Protein AF-A0A938N517-F1 (afdb_monomer_lite)

Structure (mmCIF, N/CA/C/O backbone):
data_AF-A0A938N517-F1
#
_entry.id   AF-A0A938N517-F1
#
loop_
_atom_site.group_PDB
_atom_site.id
_atom_site.type_symbol
_atom_site.label_atom_id
_atom_site.label_alt_id
_atom_site.label_comp_id
_atom_site.label_asym_id
_atom_site.label_entity_id
_atom_site.label_seq_id
_atom_site.pdbx_PDB_ins_code
_atom_site.Cartn_x
_atom_site.Cartn_y
_atom_site.Cartn_z
_atom_site.occupancy
_atom_site.B_iso_or_equiv
_atom_site.auth_seq_id
_atom_site.auth_comp_id
_atom_site.auth_asym_id
_atom_site.auth_atom_id
_atom_site.pdbx_PDB_model_num
ATOM 1 N N . MET A 1 1 ? 12.046 10.378 -10.880 1.00 34.16 1 MET A N 1
ATOM 2 C CA . MET A 1 1 ? 12.134 9.619 -9.616 1.00 34.16 1 MET A CA 1
ATOM 3 C C . MET A 1 1 ? 11.257 10.309 -8.585 1.00 34.16 1 MET A C 1
ATOM 5 O O . MET A 1 1 ? 11.564 11.425 -8.196 1.00 34.16 1 MET A O 1
ATOM 9 N N . MET A 1 2 ? 10.112 9.726 -8.225 1.00 35.44 2 MET A N 1
ATOM 10 C CA . MET A 1 2 ? 9.272 10.244 -7.138 1.00 35.44 2 MET A CA 1
ATOM 11 C C . MET A 1 2 ? 9.243 9.190 -6.036 1.00 35.44 2 MET A C 1
ATOM 13 O O . MET A 1 2 ? 8.392 8.301 -6.049 1.00 35.44 2 MET A O 1
ATOM 17 N N . ASN A 1 3 ? 10.191 9.314 -5.109 1.00 42.19 3 ASN A N 1
ATOM 18 C CA . ASN A 1 3 ? 10.073 8.760 -3.767 1.00 42.19 3 ASN A CA 1
ATOM 19 C C . ASN A 1 3 ? 8.736 9.204 -3.149 1.00 42.19 3 ASN A C 1
ATOM 21 O O . ASN A 1 3 ? 8.301 10.332 -3.425 1.00 42.19 3 ASN A O 1
ATOM 25 N N . PRO A 1 4 ? 8.076 8.383 -2.307 1.00 45.41 4 PRO A N 1
ATOM 26 C CA . PRO A 1 4 ? 7.055 8.927 -1.419 1.00 45.41 4 PRO A CA 1
ATOM 27 C C . PRO A 1 4 ? 7.676 10.119 -0.663 1.00 45.41 4 PRO A C 1
ATOM 29 O O . PRO A 1 4 ? 8.828 10.028 -0.230 1.00 45.41 4 PRO A O 1
ATOM 32 N N . PRO A 1 5 ? 6.992 11.273 -0.606 1.00 40.06 5 PRO A N 1
ATOM 33 C CA . PRO A 1 5 ? 7.590 12.490 -0.077 1.00 40.06 5 PRO A CA 1
ATOM 34 C C . PRO A 1 5 ? 7.992 12.292 1.391 1.00 40.06 5 PRO A C 1
ATOM 36 O O . PRO A 1 5 ? 7.249 11.641 2.128 1.00 40.06 5 PRO A O 1
ATOM 39 N N . PRO A 1 6 ? 9.100 12.899 1.854 1.00 43.97 6 PRO A N 1
ATOM 40 C CA . PRO A 1 6 ? 9.247 13.166 3.273 1.00 43.97 6 PRO A CA 1
ATOM 41 C C . PRO A 1 6 ? 8.127 14.143 3.635 1.00 43.97 6 PRO A C 1
ATOM 43 O O . PRO A 1 6 ? 8.099 15.246 3.101 1.00 43.97 6 PRO A O 1
ATOM 46 N N . ASN A 1 7 ? 7.168 13.691 4.446 1.00 44.56 7 ASN A N 1
ATOM 47 C CA . ASN A 1 7 ? 6.134 14.499 5.097 1.00 44.56 7 ASN A CA 1
ATOM 48 C C . ASN A 1 7 ? 5.614 15.680 4.247 1.00 44.56 7 ASN A C 1
ATOM 50 O O . ASN A 1 7 ? 6.107 16.807 4.334 1.00 44.56 7 ASN A O 1
ATOM 54 N N . ALA A 1 8 ? 4.599 15.432 3.415 1.00 34.50 8 ALA A N 1
ATOM 55 C CA . ALA A 1 8 ? 3.915 16.505 2.707 1.00 34.50 8 ALA A CA 1
ATOM 56 C C . ALA A 1 8 ? 3.193 17.412 3.719 1.00 34.50 8 ALA A C 1
ATOM 58 O O . ALA A 1 8 ? 2.061 1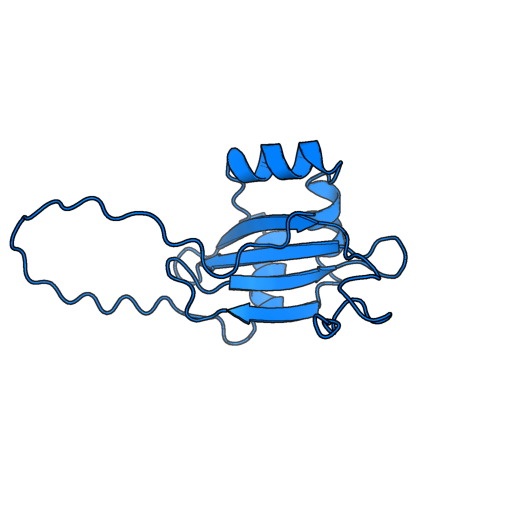7.144 4.128 1.00 34.50 8 ALA A O 1
ATOM 59 N N . ALA A 1 9 ? 3.854 18.509 4.092 1.00 36.66 9 ALA A N 1
ATOM 60 C CA . ALA A 1 9 ? 3.259 19.646 4.770 1.00 36.66 9 ALA A CA 1
ATOM 61 C C . ALA A 1 9 ? 2.070 20.159 3.939 1.00 36.66 9 ALA A C 1
ATOM 63 O O . ALA A 1 9 ? 2.218 20.903 2.971 1.00 36.66 9 ALA A O 1
ATOM 64 N N . PHE A 1 10 ? 0.866 19.708 4.293 1.00 32.97 10 PHE A N 1
ATOM 65 C CA . PHE A 1 10 ? -0.376 20.253 3.756 1.00 32.97 10 PHE A CA 1
ATOM 66 C C . PHE A 1 10 ? -0.542 21.679 4.289 1.00 32.97 10 PHE A C 1
ATOM 68 O O . PHE A 1 10 ? -0.641 21.866 5.505 1.00 32.97 10 PHE A O 1
ATOM 75 N N . GLY A 1 11 ? -0.516 22.635 3.357 1.00 30.62 11 GLY A N 1
ATOM 76 C CA . GLY A 1 11 ? -0.366 24.068 3.581 1.00 30.62 11 GLY A CA 1
ATOM 77 C C . GLY A 1 11 ? -1.331 24.703 4.578 1.00 30.62 11 GLY A C 1
ATOM 78 O O . GLY A 1 11 ? -2.495 24.322 4.716 1.00 30.62 11 GLY A O 1
ATOM 79 N N . GLU A 1 12 ? -0.801 25.723 5.243 1.00 37.38 12 GLU A N 1
ATOM 80 C CA . GLU A 1 12 ? -1.508 26.646 6.114 1.00 37.38 12 GLU A CA 1
ATOM 81 C C . GLU A 1 12 ? -2.608 27.375 5.331 1.00 37.38 12 GLU A C 1
ATOM 83 O O . GLU A 1 12 ? -2.346 28.194 4.451 1.00 37.38 12 GLU A O 1
ATOM 88 N N . ARG A 1 13 ? -3.868 27.120 5.689 1.00 32.88 13 ARG A N 1
ATOM 89 C CA . ARG A 1 13 ? -4.915 28.134 5.565 1.00 32.88 13 ARG A CA 1
ATOM 90 C C . ARG A 1 13 ? -5.256 28.612 6.962 1.00 32.88 13 ARG A C 1
ATOM 92 O O . ARG A 1 13 ? -5.874 27.899 7.746 1.00 32.88 13 ARG A O 1
ATOM 99 N N . ARG A 1 14 ? -4.817 29.834 7.251 1.00 39.81 14 ARG A N 1
ATOM 100 C CA . ARG A 1 14 ? -5.182 30.605 8.433 1.00 39.81 14 ARG A CA 1
ATOM 101 C C . ARG A 1 14 ? -6.684 30.897 8.357 1.00 39.81 14 ARG A C 1
ATOM 103 O O . ARG A 1 14 ? -7.108 31.762 7.599 1.00 39.81 14 ARG A O 1
ATOM 110 N N . LEU A 1 15 ? -7.475 30.158 9.123 1.00 31.84 15 LEU A N 1
ATOM 111 C CA . LEU A 1 15 ? -8.828 30.543 9.508 1.00 31.84 15 LEU A CA 1
ATOM 112 C C . LEU A 1 15 ? -8.804 30.680 11.025 1.00 31.84 15 LEU A C 1
ATOM 114 O O . LEU A 1 15 ? -8.702 29.701 11.756 1.00 31.84 15 LEU A O 1
ATOM 118 N N . THR A 1 16 ? -8.806 31.923 11.491 1.00 40.41 16 THR A N 1
ATOM 119 C CA . THR A 1 16 ? -9.010 32.245 12.898 1.00 40.41 16 THR A CA 1
ATOM 120 C C . THR A 1 16 ? -10.490 32.086 13.210 1.00 40.41 16 THR A C 1
ATOM 122 O O . THR A 1 16 ? -11.289 32.912 12.779 1.00 40.41 16 THR A O 1
ATOM 125 N N . CYS A 1 17 ? -10.850 31.069 13.982 1.00 32.38 17 CYS A N 1
ATOM 126 C CA . CYS A 1 17 ? -12.050 31.071 14.811 1.00 32.38 17 CYS A CA 1
ATOM 127 C C . CYS A 1 17 ? -11.646 30.439 16.143 1.00 32.38 17 CYS A C 1
ATOM 129 O O . CYS A 1 17 ? -11.126 29.327 16.171 1.00 32.38 17 CYS A O 1
ATOM 131 N N . GLN A 1 18 ? -11.789 31.202 17.225 1.00 39.53 18 GLN A N 1
ATOM 132 C CA . GLN A 1 18 ? -11.557 30.718 18.579 1.00 39.53 18 GLN A CA 1
ATOM 133 C C . GLN A 1 18 ? -12.554 29.600 18.894 1.00 39.53 18 GLN A C 1
ATOM 135 O O . GLN A 1 18 ? -13.746 29.740 18.635 1.00 39.53 18 GLN A O 1
ATOM 140 N N . GLY A 1 19 ? -12.038 28.504 19.435 1.00 37.06 19 GLY A N 1
ATOM 141 C CA . GLY A 1 19 ? -12.793 27.339 19.870 1.00 37.06 19 GLY A CA 1
ATOM 142 C C . GLY A 1 19 ? -11.812 26.349 20.475 1.00 37.06 19 GLY A C 1
ATOM 143 O O . GLY A 1 19 ? -11.087 25.665 19.757 1.00 37.06 19 GLY A O 1
ATOM 144 N N . GLU A 1 20 ? -11.706 26.372 21.799 1.00 47.25 20 GLU A N 1
ATOM 145 C CA . GLU A 1 20 ? -10.977 25.375 22.569 1.00 47.25 20 GLU A CA 1
ATOM 146 C C . GLU A 1 20 ? -11.711 24.040 22.459 1.00 47.25 20 GLU A C 1
ATOM 148 O O . GLU A 1 20 ? -12.802 23.906 22.987 1.00 47.25 20 GLU A O 1
ATOM 153 N N . ASP A 1 21 ? -11.093 23.067 21.798 1.00 37.34 21 ASP A N 1
ATOM 154 C CA . ASP A 1 21 ? -11.276 21.648 22.089 1.00 37.34 21 ASP A CA 1
ATOM 155 C C . ASP A 1 21 ? -9.963 20.950 21.735 1.00 37.34 21 ASP A C 1
ATOM 157 O O . ASP A 1 21 ? -9.608 20.749 20.571 1.00 37.34 21 ASP A O 1
ATOM 161 N N . ARG A 1 22 ? -9.175 20.622 22.764 1.00 43.69 22 ARG A N 1
ATOM 162 C CA . ARG A 1 22 ? -7.999 19.763 22.613 1.00 43.69 22 ARG A CA 1
ATOM 163 C C . ARG A 1 22 ? -8.482 18.337 22.370 1.00 43.69 22 ARG A C 1
ATOM 165 O O . ARG A 1 22 ? -8.480 17.522 23.286 1.00 43.69 22 ARG A O 1
ATOM 172 N N . VAL A 1 23 ? -8.863 18.017 21.139 1.00 45.44 23 VAL A N 1
ATOM 173 C CA . VAL A 1 23 ? -8.966 16.616 20.734 1.00 45.44 23 VAL A CA 1
ATOM 174 C C . VAL A 1 23 ? -7.541 16.141 20.477 1.00 45.44 23 VAL A C 1
ATOM 176 O O . VAL A 1 23 ? -6.972 16.357 19.410 1.00 45.44 23 VAL A O 1
ATOM 179 N N . THR A 1 24 ? -6.917 15.534 21.483 1.00 49.19 24 THR A N 1
ATOM 180 C CA . THR A 1 24 ? -5.781 14.635 21.260 1.00 49.19 24 THR A CA 1
ATOM 181 C C . THR A 1 24 ? -6.290 13.409 20.505 1.00 49.19 24 THR A C 1
ATOM 183 O O . THR A 1 24 ? -6.450 12.342 21.088 1.00 49.19 24 THR A O 1
ATOM 186 N N . ASP A 1 25 ? -6.578 13.572 19.213 1.00 50.03 25 ASP A N 1
ATOM 187 C CA . ASP A 1 25 ? -6.891 12.482 18.287 1.00 50.03 25 ASP A CA 1
ATOM 188 C C . ASP A 1 25 ? -5.572 11.796 17.906 1.00 50.03 25 ASP A C 1
ATOM 190 O O . ASP A 1 25 ? -5.057 11.931 16.794 1.00 50.03 25 ASP A O 1
ATOM 194 N N . LYS A 1 26 ? -4.937 11.132 18.881 1.00 58.09 26 LYS A N 1
ATOM 195 C CA . LYS A 1 26 ? -3.891 10.159 18.563 1.00 58.09 26 LYS A CA 1
ATOM 196 C C . LYS A 1 26 ? -4.603 8.954 17.970 1.00 58.09 26 LYS A C 1
ATOM 198 O O . LYS A 1 26 ? -5.025 8.060 18.700 1.00 58.09 26 LYS A O 1
ATOM 203 N N . ARG A 1 27 ? -4.759 8.962 16.649 1.00 71.38 27 ARG A N 1
ATOM 204 C CA . ARG A 1 27 ? -5.381 7.856 15.924 1.00 71.38 27 ARG A CA 1
ATOM 205 C C . ARG A 1 27 ? -4.641 6.559 16.212 1.00 71.38 27 ARG A C 1
ATOM 207 O O . ARG A 1 27 ? -3.411 6.514 16.233 1.00 71.38 27 ARG A O 1
ATOM 214 N N . LEU A 1 28 ? -5.421 5.518 16.470 1.00 83.69 28 LEU A N 1
ATOM 215 C CA . LEU A 1 28 ? -4.930 4.235 16.948 1.00 83.69 28 LEU A CA 1
ATOM 216 C C . LEU A 1 28 ? -4.102 3.535 15.867 1.00 83.69 28 LEU A C 1
ATOM 218 O O . LEU A 1 28 ? -4.583 3.276 14.765 1.00 83.69 28 LEU A O 1
ATOM 222 N N . ALA A 1 29 ? -2.861 3.195 16.207 1.00 87.25 29 ALA A N 1
ATOM 223 C CA . ALA A 1 29 ? -2.051 2.273 15.426 1.00 87.25 29 ALA A CA 1
ATOM 224 C C . ALA A 1 29 ? -2.424 0.823 15.799 1.00 87.25 29 ALA A C 1
ATOM 226 O O . ALA A 1 29 ? -2.550 0.520 16.990 1.00 87.25 29 ALA A O 1
ATOM 227 N N . PRO A 1 30 ? -2.597 -0.090 14.827 1.00 90.31 30 PRO A N 1
ATOM 228 C CA . PRO A 1 30 ? -2.836 -1.502 15.118 1.00 90.31 30 PRO A CA 1
ATOM 229 C C . PRO A 1 30 ? -1.621 -2.146 15.804 1.00 90.31 30 PRO A C 1
ATOM 231 O O . PRO A 1 30 ? -0.474 -1.817 15.496 1.00 90.31 30 PRO A O 1
ATOM 234 N N . SER A 1 31 ? -1.871 -3.110 16.696 1.00 90.44 31 SER A N 1
ATOM 235 C CA . SER A 1 31 ? -0.816 -3.912 17.339 1.00 90.44 31 SER A CA 1
ATOM 236 C C . SER A 1 31 ? -0.070 -4.810 16.348 1.00 90.44 31 SER A C 1
ATOM 238 O O . SER A 1 31 ? 1.131 -5.016 16.492 1.00 90.44 31 SER A O 1
ATOM 240 N N . ASP A 1 32 ? -0.776 -5.308 15.331 1.00 95.25 32 ASP A N 1
ATOM 241 C CA . ASP A 1 32 ? -0.226 -6.041 14.191 1.00 95.25 32 ASP A CA 1
ATOM 242 C C . ASP A 1 32 ? -0.686 -5.362 12.888 1.00 95.25 32 ASP A C 1
ATOM 244 O O . ASP A 1 32 ? -1.779 -5.647 12.379 1.00 95.25 32 ASP A O 1
ATOM 248 N N . PRO A 1 33 ? 0.113 -4.416 12.357 1.00 95.62 33 PRO A N 1
ATOM 249 C CA . PRO A 1 33 ? -0.241 -3.680 11.151 1.00 95.62 33 PRO A CA 1
ATOM 250 C C . PRO A 1 33 ? -0.408 -4.572 9.927 1.00 95.62 33 PRO A C 1
ATOM 252 O O . PRO A 1 33 ? -1.310 -4.333 9.127 1.00 95.62 33 PRO A O 1
ATOM 255 N N . ILE A 1 34 ? 0.428 -5.604 9.775 1.00 97.62 34 ILE A N 1
ATOM 256 C CA . ILE A 1 34 ? 0.381 -6.476 8.598 1.00 97.62 34 ILE A CA 1
ATOM 257 C C . ILE A 1 34 ? -0.906 -7.275 8.600 1.00 97.62 34 ILE A C 1
ATOM 259 O O . ILE A 1 34 ? -1.639 -7.238 7.611 1.00 97.62 34 ILE A O 1
ATOM 263 N N . ARG A 1 35 ? -1.234 -7.918 9.721 1.00 97.69 35 ARG A N 1
ATOM 264 C CA . ARG A 1 35 ? -2.486 -8.661 9.832 1.00 97.69 35 ARG A CA 1
ATOM 265 C C . ARG A 1 35 ? -3.697 -7.761 9.610 1.00 97.69 35 ARG A C 1
ATOM 267 O O . ARG A 1 35 ? -4.586 -8.129 8.846 1.00 97.69 35 ARG A O 1
ATOM 274 N N . PHE A 1 36 ? -3.706 -6.565 10.201 1.00 97.88 36 PHE A N 1
ATOM 275 C CA . PHE A 1 36 ? -4.797 -5.610 10.005 1.00 97.88 36 PHE A CA 1
ATOM 276 C C . PHE A 1 36 ? -4.963 -5.217 8.527 1.00 97.88 36 PHE A C 1
ATOM 278 O O . PHE A 1 36 ? -6.076 -5.239 7.993 1.00 97.88 36 PHE A O 1
ATOM 285 N N . ILE A 1 37 ? -3.859 -4.890 7.844 1.00 97.94 37 ILE A N 1
ATOM 286 C CA . ILE A 1 37 ? -3.866 -4.531 6.421 1.00 97.94 37 ILE A CA 1
ATOM 287 C C . ILE A 1 37 ? -4.363 -5.705 5.573 1.00 97.94 37 ILE A C 1
ATOM 289 O O . ILE A 1 37 ? -5.227 -5.512 4.715 1.00 97.94 37 ILE A O 1
ATOM 293 N N . GLN A 1 38 ? -3.866 -6.917 5.825 1.00 98.12 38 GLN A N 1
ATOM 294 C CA . GLN A 1 38 ? -4.304 -8.119 5.120 1.00 98.12 38 GLN A CA 1
ATOM 295 C C . GLN A 1 38 ? -5.802 -8.371 5.302 1.00 98.12 38 GLN A C 1
ATOM 297 O O . GLN A 1 38 ? -6.512 -8.575 4.318 1.00 98.12 38 GLN A O 1
ATOM 302 N N . ASP A 1 39 ? -6.306 -8.299 6.533 1.00 98.12 39 ASP A N 1
ATOM 303 C CA . ASP A 1 39 ? -7.717 -8.537 6.837 1.00 98.12 39 ASP A CA 1
ATOM 304 C C . ASP A 1 39 ? -8.625 -7.486 6.189 1.00 98.12 39 ASP A C 1
ATOM 306 O O . ASP A 1 39 ? -9.698 -7.822 5.682 1.00 98.12 39 ASP A O 1
ATOM 310 N N . CYS A 1 40 ? -8.204 -6.219 6.136 1.00 98.19 40 CYS A N 1
ATOM 311 C CA . CYS A 1 40 ? -8.935 -5.185 5.402 1.00 98.19 40 CYS A CA 1
ATOM 312 C C . CYS A 1 40 ? -8.942 -5.448 3.891 1.00 98.19 40 CYS A C 1
ATOM 314 O O . CYS A 1 40 ? -9.989 -5.327 3.255 1.00 98.19 40 CYS A O 1
ATOM 316 N N . ILE A 1 41 ? -7.809 -5.850 3.308 1.00 97.56 41 ILE A N 1
ATOM 317 C CA . ILE A 1 41 ? -7.726 -6.177 1.878 1.00 97.56 41 ILE A CA 1
ATOM 318 C C . ILE A 1 41 ? -8.614 -7.379 1.535 1.00 97.56 41 ILE A C 1
ATOM 320 O O . ILE A 1 41 ? -9.396 -7.293 0.587 1.00 97.56 41 ILE A O 1
ATOM 324 N N . ARG A 1 42 ? -8.562 -8.460 2.326 1.00 97.38 42 ARG A N 1
ATOM 325 C CA . ARG A 1 42 ? -9.381 -9.670 2.126 1.00 97.38 42 ARG A CA 1
ATOM 326 C C . ARG A 1 42 ? -10.879 -9.376 2.199 1.00 97.38 42 ARG A C 1
ATOM 328 O O . ARG A 1 42 ? -11.647 -9.908 1.405 1.00 97.38 42 ARG A O 1
ATOM 335 N N . ARG A 1 43 ? -11.290 -8.505 3.125 1.00 97.69 43 ARG A N 1
ATOM 336 C CA . ARG A 1 43 ? -12.688 -8.067 3.284 1.00 97.69 43 ARG A CA 1
ATOM 337 C C . ARG A 1 43 ? -13.113 -7.008 2.262 1.00 97.69 43 ARG A C 1
ATOM 339 O O . ARG A 1 43 ? -14.282 -6.643 2.210 1.00 97.69 43 ARG A O 1
ATOM 346 N N . GLY A 1 44 ? -12.188 -6.504 1.444 1.00 97.06 44 GLY A N 1
ATOM 347 C CA . GLY A 1 44 ? -12.459 -5.442 0.475 1.00 97.06 44 GLY A CA 1
ATOM 348 C C . GLY A 1 44 ? -12.613 -4.050 1.098 1.00 97.06 44 GLY A C 1
ATOM 349 O O . GLY A 1 44 ? -13.058 -3.128 0.417 1.00 97.06 44 GLY A O 1
ATOM 350 N N . HIS A 1 45 ? -12.212 -3.862 2.357 1.00 98.06 45 HIS A N 1
ATOM 351 C CA . HIS A 1 45 ? -12.232 -2.585 3.078 1.00 98.06 45 HIS A CA 1
ATOM 352 C C . HIS A 1 45 ? -11.042 -1.697 2.662 1.00 98.06 45 HIS A C 1
ATOM 354 O O . HIS A 1 45 ? -10.253 -1.229 3.487 1.00 98.06 45 HIS A O 1
ATOM 360 N N . VAL A 1 46 ? -10.882 -1.497 1.350 1.00 97.69 46 VAL A N 1
ATOM 361 C CA . VAL A 1 46 ? -9.776 -0.743 0.749 1.00 97.69 46 VAL A CA 1
ATOM 362 C C . VAL A 1 46 ? -10.305 0.499 0.048 1.00 97.69 46 VAL A C 1
ATOM 364 O O . VAL A 1 46 ? -11.070 0.419 -0.916 1.00 97.69 46 VAL A O 1
ATOM 367 N N . LEU A 1 47 ? -9.844 1.664 0.494 1.00 97.19 47 LEU A N 1
ATOM 368 C CA . LEU A 1 47 ? -10.200 2.953 -0.079 1.00 97.19 47 LEU A CA 1
ATOM 369 C C . LEU A 1 47 ? -9.180 3.403 -1.129 1.00 97.19 47 LEU A C 1
ATOM 371 O O . LEU A 1 47 ? -7.975 3.486 -0.876 1.00 97.19 47 LEU A O 1
ATOM 375 N N . TRP A 1 48 ? -9.698 3.786 -2.297 1.00 95.00 48 TRP A N 1
ATOM 376 C CA . TRP A 1 48 ? -8.921 4.260 -3.442 1.00 95.00 48 TRP A CA 1
ATOM 377 C C . TRP A 1 48 ? -9.316 5.694 -3.782 1.00 95.00 48 TRP A C 1
ATOM 379 O O . TRP A 1 48 ? -10.390 5.932 -4.335 1.00 95.00 48 TRP A O 1
ATOM 389 N N . THR A 1 49 ? -8.453 6.669 -3.497 1.00 92.44 49 THR A N 1
ATOM 390 C CA . THR A 1 49 ? -8.726 8.053 -3.913 1.00 92.44 49 THR A CA 1
ATOM 391 C C . THR A 1 49 ? -8.463 8.235 -5.410 1.00 92.44 49 THR A C 1
ATOM 393 O O . THR A 1 49 ? -7.711 7.480 -6.033 1.00 92.44 49 THR A O 1
ATOM 396 N N . TYR A 1 50 ? -9.052 9.274 -6.005 1.00 92.50 50 TYR A N 1
ATOM 397 C CA . TYR A 1 50 ? -8.807 9.619 -7.408 1.00 92.50 50 TYR A CA 1
ATOM 398 C C . TYR A 1 50 ? -7.310 9.807 -7.708 1.00 92.50 50 TYR A C 1
ATOM 400 O O . TYR A 1 50 ? -6.787 9.224 -8.656 1.00 92.50 50 TYR A O 1
ATOM 408 N N . GLN A 1 51 ? -6.598 10.554 -6.855 1.00 89.50 51 GLN A N 1
ATOM 409 C CA . GLN A 1 51 ? -5.161 10.806 -7.009 1.00 89.50 51 GLN A CA 1
ATOM 410 C C . GLN A 1 51 ? -4.341 9.5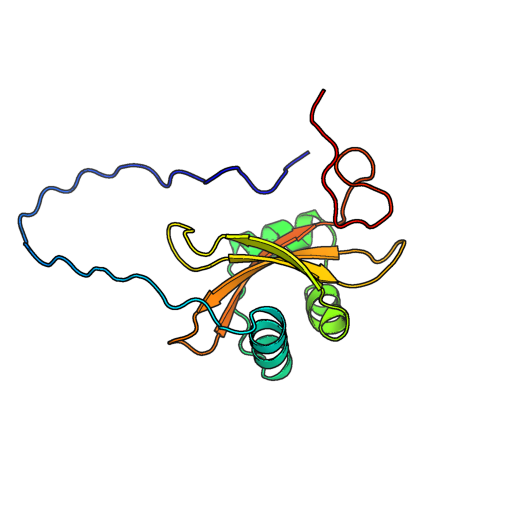13 -7.001 1.00 89.50 51 GLN A C 1
ATOM 412 O O . GLN A 1 51 ? -3.396 9.372 -7.776 1.00 89.50 51 GLN A O 1
ATOM 417 N N . VAL A 1 52 ? -4.715 8.556 -6.150 1.00 92.44 52 VAL A N 1
ATOM 418 C CA . VAL A 1 52 ? -4.058 7.247 -6.073 1.00 92.44 52 VAL A CA 1
ATOM 419 C C . VAL A 1 52 ? -4.282 6.479 -7.367 1.00 92.44 52 VAL A C 1
ATOM 421 O O . VAL A 1 52 ? -3.316 6.010 -7.957 1.00 92.44 52 VAL A O 1
ATOM 424 N N . ASN A 1 53 ? -5.516 6.428 -7.870 1.00 92.25 53 ASN A N 1
ATOM 425 C CA . ASN A 1 53 ? -5.808 5.756 -9.138 1.00 92.25 53 ASN A CA 1
ATOM 426 C C . ASN A 1 53 ? -5.005 6.337 -10.301 1.00 92.25 53 ASN A C 1
ATOM 428 O O . ASN A 1 53 ? -4.441 5.580 -11.085 1.00 92.25 53 ASN A O 1
ATOM 432 N N . MET A 1 54 ? -4.891 7.664 -10.382 1.00 93.75 54 MET A N 1
ATOM 433 C CA . MET A 1 54 ? -4.097 8.313 -11.428 1.00 93.75 54 MET A CA 1
ATOM 434 C C . MET A 1 54 ? -2.608 7.959 -11.323 1.00 93.75 54 MET A C 1
ATOM 436 O O . MET A 1 54 ? -1.967 7.679 -12.334 1.00 93.75 54 MET A O 1
ATOM 440 N N . ARG A 1 55 ? -2.060 7.894 -10.103 1.00 93.19 55 ARG A N 1
ATOM 441 C CA . ARG A 1 55 ? -0.674 7.457 -9.866 1.00 93.19 55 ARG A CA 1
ATOM 442 C C . ARG A 1 55 ? -0.446 5.993 -10.243 1.00 93.19 55 ARG A C 1
ATOM 444 O O . ARG A 1 55 ? 0.600 5.677 -10.797 1.00 93.19 55 ARG A O 1
ATOM 451 N N . LEU A 1 56 ? -1.400 5.116 -9.937 1.00 94.06 56 LEU A N 1
ATOM 452 C CA . LEU A 1 56 ? -1.332 3.693 -10.273 1.00 94.06 56 LEU A CA 1
ATOM 453 C C . LEU A 1 56 ? -1.349 3.472 -11.788 1.00 94.06 56 LEU A C 1
ATOM 455 O O . LEU A 1 56 ? -0.495 2.756 -12.310 1.00 94.06 56 LEU A O 1
ATOM 459 N N . VAL A 1 57 ? -2.256 4.153 -12.497 1.00 93.94 57 VAL A N 1
ATOM 460 C CA . VAL A 1 57 ? -2.326 4.124 -13.966 1.00 93.94 57 VAL A CA 1
ATOM 461 C C . VAL A 1 57 ? -1.015 4.614 -14.579 1.00 93.94 57 VAL A C 1
ATOM 463 O O . VAL A 1 57 ? -0.440 3.916 -15.407 1.00 93.94 57 VAL A O 1
ATOM 466 N N . GLY A 1 58 ? -0.483 5.751 -14.114 1.00 93.50 58 GLY A N 1
ATOM 467 C CA . GLY A 1 58 ? 0.785 6.299 -14.610 1.00 93.50 58 GLY A CA 1
ATOM 468 C C . GLY A 1 58 ? 2.019 5.421 -14.353 1.00 93.50 58 GLY A C 1
ATOM 469 O O . GLY A 1 58 ? 3.077 5.691 -14.914 1.00 93.50 58 GLY A O 1
ATOM 470 N N . ARG A 1 59 ? 1.904 4.381 -13.516 1.00 93.56 59 ARG A N 1
ATOM 471 C CA . ARG A 1 59 ? 2.976 3.417 -13.210 1.00 93.56 59 ARG A CA 1
ATOM 472 C C . ARG A 1 59 ? 2.689 2.008 -13.721 1.00 93.56 59 ARG A C 1
ATOM 474 O O . ARG A 1 59 ? 3.470 1.108 -13.431 1.00 93.56 59 ARG A O 1
ATOM 481 N N . PHE A 1 60 ? 1.589 1.809 -14.449 1.00 94.81 60 PHE A N 1
ATOM 482 C CA . PHE A 1 60 ? 1.149 0.496 -14.929 1.00 94.81 60 PHE A CA 1
ATOM 483 C C . PHE A 1 60 ? 0.991 -0.538 -13.800 1.00 94.81 60 PHE A C 1
ATOM 485 O O . PHE A 1 60 ? 1.307 -1.714 -13.965 1.00 94.81 60 PHE A O 1
ATOM 492 N N . ILE A 1 61 ? 0.499 -0.097 -12.636 1.00 95.50 61 ILE A N 1
ATOM 493 C CA . ILE A 1 61 ? 0.235 -0.964 -11.481 1.00 95.50 61 ILE A CA 1
ATOM 494 C C . ILE A 1 61 ? -1.281 -1.120 -11.347 1.00 95.50 61 ILE A C 1
ATOM 496 O O . ILE A 1 61 ? -1.943 -0.215 -10.829 1.00 95.50 61 ILE A O 1
ATOM 500 N N . PRO A 1 62 ? -1.877 -2.228 -11.815 1.00 95.25 62 PRO A N 1
ATOM 501 C CA . PRO A 1 62 ? -3.300 -2.447 -11.629 1.00 95.25 62 PRO A CA 1
ATOM 502 C C . PRO A 1 62 ? -3.592 -2.741 -10.152 1.00 95.25 62 PRO A C 1
ATOM 504 O O . PRO A 1 62 ? -2.782 -3.332 -9.437 1.00 95.25 62 PRO A O 1
ATOM 507 N N . ARG A 1 63 ? -4.787 -2.360 -9.681 1.00 95.88 63 ARG A N 1
ATOM 508 C CA . ARG A 1 63 ? -5.211 -2.636 -8.294 1.00 95.88 63 ARG A CA 1
ATOM 509 C C . ARG A 1 63 ? -5.151 -4.129 -7.969 1.00 95.88 63 ARG A C 1
ATOM 511 O O . ARG A 1 63 ? -4.824 -4.488 -6.847 1.00 95.88 63 ARG A O 1
ATOM 518 N N . THR A 1 64 ? -5.419 -4.984 -8.954 1.00 96.06 64 THR A N 1
ATOM 519 C CA . THR A 1 64 ? -5.337 -6.443 -8.825 1.00 96.06 64 THR A CA 1
ATOM 520 C C . THR A 1 64 ? -3.950 -6.928 -8.416 1.00 96.06 64 THR A C 1
ATOM 522 O O . THR A 1 64 ? -3.874 -7.910 -7.693 1.00 96.06 64 THR A O 1
ATOM 525 N N . THR A 1 65 ? -2.865 -6.235 -8.785 1.00 95.62 65 THR A N 1
ATOM 526 C CA . THR A 1 65 ? -1.516 -6.574 -8.303 1.00 95.62 65 THR A CA 1
ATOM 527 C C . THR A 1 65 ? -1.388 -6.323 -6.802 1.00 95.62 65 THR A C 1
ATOM 529 O O . THR A 1 65 ? -0.881 -7.178 -6.087 1.00 95.62 65 THR A O 1
ATOM 532 N N . ILE A 1 66 ? -1.898 -5.190 -6.305 1.00 95.75 66 ILE A N 1
ATOM 533 C CA . ILE A 1 66 ? -1.885 -4.874 -4.865 1.00 95.75 66 ILE A CA 1
ATOM 534 C C . ILE A 1 66 ? -2.743 -5.883 -4.095 1.00 95.75 66 ILE A C 1
ATOM 536 O O . ILE A 1 66 ? -2.308 -6.416 -3.081 1.00 95.75 66 ILE A O 1
ATOM 540 N N . LEU A 1 67 ? -3.949 -6.164 -4.595 1.00 96.62 67 LEU A N 1
ATOM 541 C CA . LEU A 1 67 ? -4.867 -7.119 -3.971 1.00 96.62 67 LEU A CA 1
ATOM 542 C C . LEU A 1 67 ? -4.311 -8.553 -3.997 1.00 96.62 67 LEU A C 1
ATOM 544 O O . LEU A 1 67 ? -4.469 -9.284 -3.028 1.00 96.62 67 LEU A O 1
ATOM 548 N N . GLY A 1 68 ? -3.638 -8.948 -5.080 1.00 96.06 68 GLY A N 1
ATOM 549 C CA . GLY A 1 68 ? -3.035 -10.274 -5.227 1.00 96.06 68 GLY A CA 1
ATOM 550 C C . GLY A 1 68 ? -1.787 -10.489 -4.369 1.00 96.06 68 GLY A C 1
ATOM 551 O O . GLY A 1 68 ? -1.480 -11.625 -4.026 1.00 96.06 68 GLY A O 1
ATOM 552 N N . ALA A 1 69 ? -1.095 -9.419 -3.972 1.00 95.62 69 ALA A N 1
ATOM 553 C CA . ALA A 1 69 ? 0.092 -9.495 -3.121 1.00 95.62 69 ALA A CA 1
ATOM 554 C C . ALA A 1 69 ? -0.226 -9.636 -1.618 1.00 95.62 69 ALA A C 1
ATOM 556 O O . ALA A 1 69 ? 0.701 -9.712 -0.811 1.00 95.62 69 ALA A O 1
ATOM 557 N N . VAL A 1 70 ? -1.510 -9.677 -1.236 1.00 96.31 70 VAL A N 1
ATOM 558 C CA . VAL A 1 70 ? -1.979 -9.629 0.161 1.00 96.31 70 VAL A CA 1
ATOM 559 C C . VAL A 1 70 ? -1.296 -10.651 1.076 1.00 96.31 70 VAL A C 1
ATOM 561 O O . VAL A 1 70 ? -0.846 -10.298 2.162 1.00 96.31 70 VAL A O 1
ATOM 564 N N . GLU A 1 71 ? -1.132 -11.893 0.623 1.00 95.56 71 GLU A N 1
ATOM 565 C CA . GLU A 1 71 ? -0.546 -12.972 1.436 1.00 95.56 71 GLU A CA 1
ATOM 566 C C . GLU A 1 71 ? 0.975 -12.853 1.604 1.00 95.56 71 GLU A C 1
ATOM 568 O O . GLU A 1 71 ? 1.560 -13.479 2.480 1.00 95.56 71 GLU A O 1
ATOM 573 N N . THR A 1 72 ? 1.617 -12.025 0.780 1.00 95.94 72 THR A N 1
ATOM 574 C CA . THR A 1 72 ? 3.075 -11.822 0.766 1.00 95.94 72 THR A CA 1
ATOM 575 C C . THR A 1 72 ? 3.497 -10.497 1.391 1.00 95.94 72 THR A C 1
ATOM 577 O O . THR A 1 72 ? 4.648 -10.102 1.253 1.00 95.94 72 THR A O 1
ATOM 580 N N . LEU A 1 73 ? 2.562 -9.773 2.017 1.00 97.31 73 LEU A N 1
ATOM 581 C CA . LEU A 1 73 ? 2.856 -8.465 2.588 1.00 97.31 73 LEU A CA 1
ATOM 582 C C . LEU A 1 73 ? 3.828 -8.572 3.762 1.00 97.31 73 LEU A C 1
ATOM 584 O O . LEU A 1 73 ? 3.577 -9.272 4.739 1.00 97.31 73 LEU A O 1
ATOM 588 N N . GLU A 1 74 ? 4.893 -7.788 3.686 1.00 96.88 74 GLU A N 1
ATOM 589 C CA . GLU A 1 74 ? 5.906 -7.650 4.718 1.00 96.88 74 GLU A CA 1
ATOM 590 C C . GLU A 1 74 ? 6.103 -6.179 5.077 1.00 96.88 74 GLU A C 1
ATOM 592 O O . GLU A 1 74 ? 6.067 -5.298 4.214 1.00 96.88 74 GLU A O 1
ATOM 597 N N . LEU A 1 75 ? 6.311 -5.897 6.363 1.00 97.25 75 LEU A N 1
ATOM 598 C CA . LEU A 1 75 ? 6.525 -4.533 6.834 1.00 97.25 75 LEU A CA 1
ATOM 599 C C . LEU A 1 75 ? 7.931 -4.059 6.454 1.00 97.25 75 LEU A C 1
ATOM 601 O O . LEU A 1 75 ? 8.913 -4.718 6.786 1.00 97.25 75 LEU A O 1
ATOM 605 N N . VAL A 1 76 ? 8.015 -2.897 5.806 1.00 96.69 76 VAL A N 1
ATOM 606 C CA . VAL A 1 76 ? 9.281 -2.243 5.443 1.00 96.69 76 VAL A CA 1
ATOM 607 C C . VAL A 1 76 ? 9.548 -1.070 6.379 1.00 96.69 76 VAL A C 1
ATOM 609 O O . VAL A 1 76 ? 10.582 -1.014 7.036 1.00 96.69 76 VAL A O 1
ATOM 612 N N . GLU A 1 77 ? 8.593 -0.143 6.486 1.00 95.88 77 GLU A N 1
ATOM 613 C CA . GLU A 1 77 ? 8.695 1.040 7.350 1.00 95.88 77 GLU A CA 1
ATOM 614 C C . GLU A 1 77 ? 7.352 1.331 8.017 1.00 95.88 77 GLU A C 1
ATOM 616 O O . GLU A 1 77 ? 6.293 1.134 7.417 1.00 95.88 77 GLU A O 1
ATOM 621 N N . ALA A 1 78 ? 7.397 1.841 9.247 1.00 95.50 78 ALA A N 1
ATOM 622 C CA . ALA A 1 78 ? 6.223 2.267 9.997 1.00 95.50 78 ALA A CA 1
ATOM 623 C C . ALA A 1 78 ? 6.285 3.770 10.290 1.00 95.50 78 ALA A C 1
ATOM 625 O O . ALA A 1 78 ? 7.288 4.279 10.791 1.00 95.50 78 ALA A O 1
ATOM 626 N N . TYR A 1 79 ? 5.174 4.453 10.035 1.00 94.50 79 TYR A N 1
ATOM 627 C CA . TYR A 1 79 ? 4.962 5.880 10.254 1.00 94.50 79 TYR A CA 1
ATOM 628 C C . TYR A 1 79 ? 3.711 6.089 11.124 1.00 94.50 79 TYR A C 1
ATOM 630 O O . TYR A 1 79 ? 2.693 6.604 10.654 1.00 94.50 79 TYR A O 1
ATOM 638 N N . PRO A 1 80 ? 3.733 5.659 12.400 1.00 91.62 80 PRO A N 1
ATOM 639 C CA . PRO A 1 80 ? 2.560 5.738 13.272 1.00 91.62 80 PRO A CA 1
ATOM 640 C C . PRO A 1 80 ? 2.141 7.180 13.596 1.00 91.62 80 PRO A C 1
ATOM 642 O O . PRO A 1 80 ? 0.986 7.419 13.921 1.00 91.62 80 PRO A O 1
ATOM 645 N N . GLU A 1 81 ? 3.066 8.134 13.475 1.00 88.00 81 GLU A N 1
ATOM 646 C CA . GLU A 1 81 ? 2.861 9.551 13.806 1.00 88.00 81 GLU A CA 1
ATOM 647 C C . GLU A 1 81 ? 2.531 10.418 12.572 1.00 88.00 81 GLU A C 1
ATOM 649 O O . GLU A 1 81 ? 2.638 11.646 12.613 1.00 88.00 81 GLU A O 1
ATOM 654 N N . ASP A 1 82 ? 2.171 9.800 11.442 1.00 86.75 82 ASP A N 1
ATOM 655 C CA . ASP A 1 82 ? 1.768 10.531 10.240 1.00 86.75 82 ASP A CA 1
ATOM 656 C C . ASP A 1 82 ? 0.563 11.447 10.521 1.00 86.75 82 ASP A C 1
ATOM 658 O O . ASP A 1 82 ? -0.407 11.063 11.172 1.00 86.75 82 AS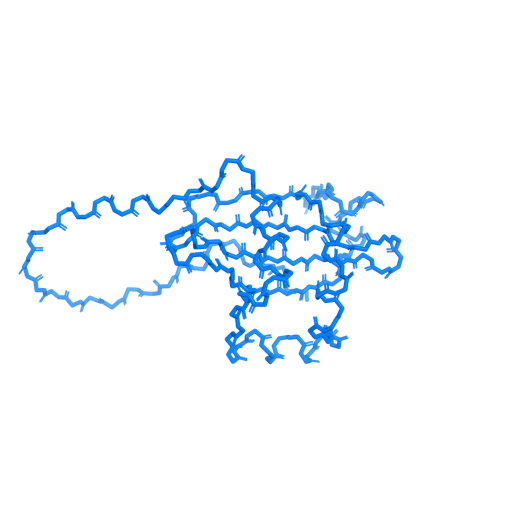P A O 1
ATOM 662 N N . LYS A 1 83 ? 0.595 12.668 9.961 1.00 80.75 83 LYS A N 1
ATOM 663 C CA . LYS A 1 83 ? -0.339 13.775 10.273 1.00 80.75 83 LYS A CA 1
ATOM 664 C C . LYS A 1 83 ? -1.823 13.394 10.230 1.00 80.75 83 LYS A C 1
ATOM 666 O O . LYS A 1 83 ? -2.632 14.015 10.914 1.00 80.75 83 LYS A O 1
ATOM 671 N N . CYS A 1 84 ? -2.193 12.468 9.349 1.00 83.69 84 CYS A N 1
ATOM 672 C CA . CYS A 1 84 ? -3.579 12.061 9.178 1.00 83.69 84 CYS A CA 1
ATOM 673 C C . CYS A 1 84 ? -3.857 10.705 9.808 1.00 83.69 84 CYS A C 1
ATOM 675 O O . CYS A 1 84 ? -4.777 10.616 10.592 1.00 83.69 84 CYS A O 1
ATOM 677 N N . LEU A 1 85 ? -3.157 9.644 9.431 1.00 90.62 85 LEU A N 1
ATOM 678 C CA . LEU A 1 85 ? -3.403 8.285 9.913 1.00 90.62 85 LEU A CA 1
ATOM 679 C C . LEU A 1 85 ? -2.055 7.574 10.010 1.00 90.62 85 LEU A C 1
ATOM 681 O O . LEU A 1 85 ? -1.220 7.841 9.139 1.00 90.62 85 LEU A O 1
ATOM 685 N N . PRO A 1 86 ? -1.872 6.643 10.965 1.00 94.56 86 PRO A N 1
ATOM 686 C CA . PRO A 1 86 ? -0.739 5.729 10.957 1.00 94.56 86 PRO A CA 1
ATOM 687 C C . PRO A 1 86 ? -0.568 5.122 9.567 1.00 94.56 86 PRO A C 1
ATOM 689 O O . PRO A 1 86 ? -1.529 4.599 8.990 1.00 94.56 86 PRO A O 1
ATOM 692 N N . SER A 1 87 ? 0.632 5.215 9.005 1.00 95.94 87 SER A N 1
ATOM 693 C CA . SER A 1 87 ? 0.916 4.659 7.688 1.00 95.94 87 SER A CA 1
ATOM 694 C C . SER A 1 87 ? 2.082 3.685 7.722 1.00 95.94 87 SER A C 1
ATOM 696 O O . SER A 1 87 ? 2.941 3.728 8.599 1.00 95.94 87 SER A O 1
ATOM 698 N N . TYR A 1 88 ? 2.074 2.746 6.786 1.00 97.69 88 TYR A N 1
ATOM 699 C CA . TYR A 1 88 ? 3.024 1.649 6.727 1.00 97.69 88 TYR A CA 1
ATOM 700 C C . TYR A 1 88 ? 3.441 1.450 5.279 1.00 97.69 88 TYR A C 1
ATOM 702 O O . TYR A 1 88 ? 2.595 1.309 4.389 1.00 97.69 88 TYR A O 1
ATOM 710 N N . LEU A 1 89 ? 4.749 1.462 5.035 1.00 98.00 89 LEU A N 1
ATOM 711 C CA . LEU A 1 89 ? 5.302 0.989 3.778 1.00 98.00 89 LEU A CA 1
ATOM 712 C C . LEU A 1 89 ? 5.410 -0.528 3.879 1.00 98.00 89 LEU A C 1
ATOM 714 O O . LEU A 1 89 ? 6.120 -1.043 4.742 1.00 98.00 89 LEU A O 1
ATOM 718 N N . VAL A 1 90 ? 4.701 -1.226 3.002 1.00 98.19 90 VAL A N 1
ATOM 719 C CA . VAL A 1 90 ? 4.729 -2.684 2.916 1.00 98.19 90 VAL A CA 1
ATOM 720 C C . VAL A 1 90 ? 5.282 -3.121 1.568 1.00 98.19 90 VAL A C 1
ATOM 722 O O . VAL A 1 90 ? 5.041 -2.474 0.543 1.00 98.19 90 VAL A O 1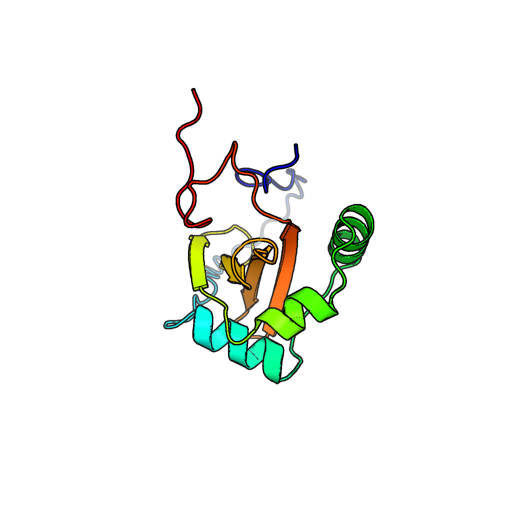
ATOM 725 N N . LEU A 1 91 ? 6.022 -4.222 1.581 1.00 97.94 91 LEU A N 1
ATOM 726 C CA . LEU A 1 91 ? 6.494 -4.925 0.399 1.00 97.94 91 LEU A CA 1
ATOM 727 C C . LEU A 1 91 ? 5.566 -6.107 0.149 1.00 97.94 91 LEU A C 1
ATOM 729 O O . LEU A 1 91 ? 5.304 -6.877 1.061 1.00 97.94 91 LEU A O 1
ATOM 733 N N . GLY A 1 92 ? 5.081 -6.249 -1.076 1.00 96.44 92 GLY A N 1
ATOM 734 C CA . GLY A 1 92 ? 4.417 -7.457 -1.550 1.00 96.44 92 GLY A CA 1
ATOM 735 C C . GLY A 1 92 ? 5.133 -8.035 -2.766 1.00 96.44 92 GLY A C 1
ATOM 736 O O . GLY A 1 92 ? 5.901 -7.339 -3.433 1.00 96.44 92 GLY A O 1
ATOM 737 N N . GLY A 1 93 ? 4.851 -9.298 -3.075 1.00 92.31 93 GLY A N 1
ATOM 738 C CA . GLY A 1 93 ? 5.524 -10.030 -4.144 1.00 92.31 93 GLY A CA 1
ATOM 739 C C . GLY A 1 93 ? 6.992 -10.330 -3.826 1.00 92.31 93 GLY A C 1
ATOM 740 O O . GLY A 1 93 ? 7.476 -10.099 -2.721 1.00 92.31 93 GLY A O 1
ATOM 741 N N . ALA A 1 94 ? 7.711 -10.868 -4.811 1.00 87.69 94 ALA A N 1
ATOM 742 C CA . ALA A 1 94 ? 9.126 -11.203 -4.686 1.00 87.69 94 ALA A CA 1
ATOM 743 C C . ALA A 1 94 ? 9.856 -11.025 -6.023 1.00 87.69 94 ALA A C 1
ATOM 745 O O . ALA A 1 94 ? 9.248 -11.090 -7.093 1.00 87.69 94 ALA A O 1
ATOM 746 N N . GLY A 1 95 ? 11.176 -10.825 -5.966 1.00 87.25 95 GLY A N 1
ATOM 747 C CA . GLY A 1 95 ? 12.017 -10.698 -7.158 1.00 87.25 95 GLY A CA 1
ATOM 748 C C . GLY A 1 95 ? 11.541 -9.579 -8.088 1.00 87.25 95 GLY A C 1
ATOM 749 O O . GLY A 1 95 ? 11.383 -8.439 -7.661 1.00 87.25 95 GLY A O 1
ATOM 750 N N . ALA A 1 96 ? 11.290 -9.909 -9.357 1.00 86.00 96 ALA A N 1
ATOM 751 C CA . ALA A 1 96 ? 10.812 -8.952 -10.360 1.00 86.00 96 ALA A CA 1
ATOM 752 C C . ALA A 1 96 ? 9.387 -8.425 -10.084 1.00 86.00 96 ALA A C 1
ATOM 754 O O . ALA A 1 96 ? 9.015 -7.356 -10.576 1.00 86.00 96 ALA A O 1
ATOM 755 N N . ASP A 1 97 ? 8.603 -9.142 -9.275 1.00 89.19 97 ASP A N 1
ATOM 756 C CA . ASP A 1 97 ? 7.238 -8.767 -8.896 1.00 89.19 97 ASP A CA 1
ATOM 757 C C . ASP A 1 97 ? 7.161 -7.980 -7.585 1.00 89.19 97 ASP A C 1
ATOM 759 O O . ASP A 1 97 ? 6.061 -7.659 -7.133 1.00 89.19 97 ASP A O 1
ATOM 763 N N . ALA A 1 98 ? 8.310 -7.621 -7.003 1.00 95.38 98 ALA A N 1
ATOM 764 C CA . ALA A 1 98 ? 8.379 -6.772 -5.823 1.00 95.38 98 ALA A CA 1
ATOM 765 C C . ALA A 1 98 ? 7.588 -5.468 -6.026 1.00 95.38 98 ALA A C 1
ATOM 767 O O . ALA A 1 98 ? 7.731 -4.756 -7.031 1.00 95.38 98 ALA A O 1
ATOM 768 N N . LEU A 1 99 ? 6.744 -5.152 -5.048 1.00 96.94 99 LEU A N 1
ATOM 769 C CA . LEU A 1 99 ? 5.853 -4.005 -5.068 1.00 96.94 99 LEU A CA 1
ATOM 770 C C . LEU A 1 99 ? 5.828 -3.334 -3.698 1.00 96.94 99 LEU A C 1
ATOM 772 O O . LEU A 1 99 ? 5.387 -3.919 -2.714 1.00 96.94 99 LEU A O 1
ATOM 776 N N . HIS A 1 100 ? 6.218 -2.067 -3.659 1.00 97.88 100 HIS A N 1
ATOM 777 C CA . HIS A 1 100 ? 6.031 -1.211 -2.500 1.00 97.88 100 HIS A CA 1
ATOM 778 C C . HIS A 1 100 ? 4.667 -0.545 -2.525 1.00 97.88 100 HIS A C 1
ATOM 780 O O . HIS A 1 100 ? 4.286 0.094 -3.508 1.00 97.88 100 HIS A O 1
ATOM 786 N N . VAL A 1 101 ? 3.954 -0.646 -1.408 1.00 97.81 101 VAL A N 1
ATOM 787 C CA . VAL A 1 101 ? 2.655 -0.015 -1.193 1.00 97.81 101 VAL A CA 1
ATOM 788 C C . VAL A 1 101 ? 2.719 0.767 0.110 1.00 97.81 101 VAL A C 1
ATOM 790 O O . VAL A 1 101 ? 3.005 0.212 1.163 1.00 97.81 101 VAL A O 1
ATOM 793 N N . LEU A 1 102 ? 2.457 2.070 0.046 1.00 97.56 102 LEU A N 1
ATOM 794 C CA . LEU A 1 102 ? 2.249 2.880 1.240 1.00 97.56 102 LEU A CA 1
ATOM 795 C C . LEU A 1 102 ? 0.762 2.845 1.581 1.00 97.56 102 LEU A C 1
ATOM 797 O O . LEU A 1 102 ? -0.071 3.283 0.776 1.00 97.56 102 LEU A O 1
ATOM 801 N N . VAL A 1 103 ? 0.440 2.327 2.760 1.00 97.38 103 VAL A N 1
ATOM 802 C CA . VAL A 1 103 ? -0.928 2.106 3.229 1.00 97.38 103 VAL A CA 1
ATOM 803 C C . VAL A 1 103 ? -1.153 2.912 4.499 1.00 97.38 103 VAL A C 1
ATOM 805 O O . VAL A 1 103 ? -0.411 2.762 5.459 1.00 97.38 103 VAL A O 1
ATOM 808 N N . ALA A 1 104 ? -2.178 3.758 4.511 1.00 96.50 104 ALA A N 1
ATOM 809 C CA . ALA A 1 104 ? -2.673 4.397 5.723 1.00 96.50 104 ALA A CA 1
ATOM 810 C C . ALA A 1 104 ? -3.756 3.517 6.355 1.00 96.50 104 ALA A C 1
ATOM 812 O O . ALA A 1 104 ? -4.631 3.012 5.647 1.00 96.50 104 ALA A O 1
ATOM 813 N N . VAL A 1 105 ? -3.691 3.340 7.669 1.00 96.56 105 VAL A N 1
ATOM 814 C CA . VAL A 1 105 ? -4.560 2.452 8.439 1.00 96.56 105 VAL A CA 1
ATOM 815 C C . VAL A 1 105 ? -5.523 3.270 9.290 1.00 96.56 105 VAL A C 1
ATOM 817 O O . VAL A 1 105 ? -5.105 4.173 10.009 1.00 96.56 105 VAL A O 1
ATOM 820 N N . ASP A 1 106 ? -6.805 2.928 9.214 1.00 95.94 106 ASP A N 1
ATOM 821 C CA . ASP A 1 106 ? -7.875 3.487 10.031 1.00 95.94 106 ASP A CA 1
ATOM 822 C C . ASP A 1 106 ? -8.507 2.359 10.856 1.00 95.94 106 ASP A C 1
ATOM 824 O O . ASP A 1 106 ? -9.368 1.621 10.374 1.00 95.94 106 ASP A O 1
ATOM 828 N N . VAL A 1 107 ? -8.011 2.185 12.087 1.00 94.62 107 VAL A N 1
ATOM 829 C CA .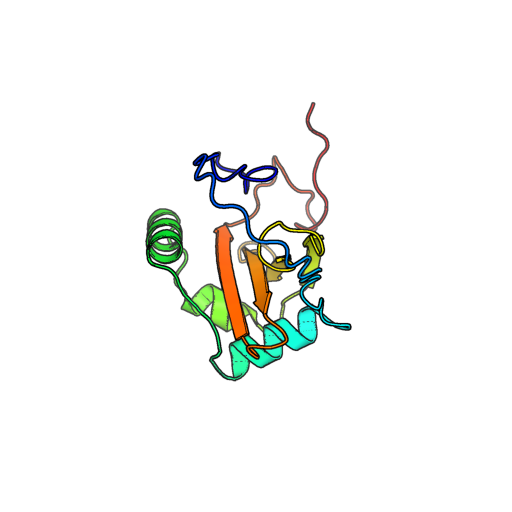 VAL A 1 107 ? -8.462 1.119 12.997 1.00 94.62 107 VAL A CA 1
ATOM 830 C C . VAL A 1 107 ? -9.914 1.329 13.415 1.00 94.62 107 VAL A C 1
ATOM 832 O O . VAL A 1 107 ? -10.680 0.371 13.446 1.00 94.62 107 VAL A O 1
ATOM 835 N N . GLU A 1 108 ? -10.306 2.568 13.709 1.00 93.50 108 GLU A N 1
ATOM 836 C CA . GLU A 1 108 ? -11.670 2.890 14.141 1.00 93.50 108 GLU A CA 1
ATOM 837 C C . GLU A 1 108 ? -12.676 2.693 13.005 1.00 93.50 108 GLU A C 1
ATOM 839 O O . GLU A 1 108 ? -13.764 2.161 13.218 1.00 93.50 108 GLU A O 1
ATOM 844 N N . GLY A 1 109 ? -12.295 3.077 11.786 1.00 94.50 109 GLY A N 1
ATOM 845 C CA . GLY A 1 109 ? -13.097 2.867 10.588 1.00 94.50 109 GLY A CA 1
ATOM 846 C C . GLY A 1 109 ? -12.993 1.466 9.972 1.00 94.50 109 GLY A C 1
ATOM 847 O O . GLY A 1 109 ? -13.565 1.270 8.899 1.00 94.50 109 GLY A O 1
ATOM 848 N N . ASP A 1 110 ? -12.243 0.533 10.575 1.00 96.19 110 ASP A N 1
ATOM 849 C CA . ASP A 1 110 ? -11.977 -0.832 10.078 1.00 96.19 110 ASP A CA 1
ATOM 850 C C . ASP A 1 110 ? -11.619 -0.884 8.579 1.00 96.19 110 ASP A C 1
ATOM 852 O O . ASP A 1 110 ? -12.142 -1.700 7.812 1.00 96.19 110 ASP A O 1
ATOM 856 N N . ASN A 1 111 ? -10.768 0.042 8.125 1.00 97.50 111 ASN A N 1
ATOM 857 C CA . ASN A 1 111 ? -10.405 0.160 6.715 1.00 97.50 111 ASN A CA 1
ATOM 858 C C . ASN A 1 111 ? -8.950 0.584 6.505 1.00 97.50 111 ASN A C 1
ATOM 860 O O . ASN A 1 111 ? -8.266 1.094 7.396 1.00 97.50 111 ASN A O 1
ATOM 864 N N . VAL A 1 112 ? -8.476 0.392 5.275 1.00 97.75 112 VAL A N 1
ATOM 865 C CA . VAL A 1 112 ? -7.169 0.882 4.836 1.00 97.75 112 VAL A CA 1
ATOM 866 C C . VAL A 1 112 ? -7.286 1.738 3.589 1.00 97.75 112 VAL A C 1
ATOM 868 O O . VAL A 1 112 ? -8.117 1.505 2.711 1.00 97.75 112 VAL A O 1
ATOM 871 N N . ARG A 1 113 ? -6.398 2.720 3.465 1.00 96.94 113 ARG A N 1
ATOM 872 C CA . ARG A 1 113 ? -6.287 3.580 2.288 1.00 96.94 113 ARG A CA 1
ATOM 873 C C . ARG A 1 113 ? -4.928 3.399 1.640 1.00 96.94 113 ARG A C 1
ATOM 875 O O . ARG A 1 113 ? -3.898 3.682 2.247 1.00 96.94 113 ARG A O 1
ATOM 882 N N . VAL A 1 114 ? -4.920 3.020 0.366 1.00 96.88 114 VAL A N 1
ATOM 883 C CA . VAL A 1 114 ? -3.681 3.028 -0.418 1.00 96.88 114 VAL A CA 1
ATOM 884 C C . VAL A 1 114 ? -3.304 4.478 -0.703 1.00 96.88 114 VAL A C 1
ATOM 886 O O . VAL A 1 114 ? -4.079 5.208 -1.313 1.00 96.88 114 VAL A O 1
ATOM 889 N N . VAL A 1 115 ? -2.122 4.904 -0.259 1.00 95.06 115 VAL A N 1
ATOM 890 C CA . VAL A 1 115 ? -1.588 6.261 -0.468 1.00 95.06 115 VAL A CA 1
ATOM 891 C C . VAL A 1 115 ? -0.775 6.328 -1.764 1.00 95.06 115 VAL A C 1
ATOM 893 O O . VAL A 1 115 ? -0.840 7.308 -2.515 1.00 95.06 115 VAL A O 1
ATOM 896 N N . THR A 1 116 ? -0.002 5.281 -2.055 1.00 95.06 116 THR A N 1
ATOM 897 C CA . THR A 1 116 ? 0.718 5.098 -3.322 1.00 95.06 116 THR A CA 1
ATOM 898 C C . THR A 1 116 ? 1.198 3.652 -3.450 1.00 95.06 116 THR A C 1
ATOM 900 O O . THR A 1 116 ? 1.385 2.982 -2.441 1.00 95.06 116 THR A O 1
ATOM 903 N N . ALA A 1 117 ? 1.457 3.195 -4.676 1.00 96.06 117 ALA A N 1
ATOM 904 C CA . ALA A 1 117 ? 2.254 1.998 -4.932 1.00 96.06 117 ALA A CA 1
ATOM 905 C C . ALA A 1 117 ? 3.296 2.265 -6.028 1.00 96.06 117 ALA A C 1
ATOM 907 O O . ALA A 1 117 ? 3.078 3.127 -6.894 1.00 96.06 117 ALA A O 1
ATOM 908 N N . TYR A 1 118 ? 4.430 1.572 -5.960 1.00 95.56 118 TYR A N 1
ATOM 909 C CA . TYR A 1 118 ? 5.536 1.648 -6.915 1.00 95.56 118 TYR A CA 1
ATOM 910 C C . TYR A 1 118 ? 6.390 0.373 -6.856 1.00 95.56 118 TYR A C 1
ATOM 912 O O . TYR A 1 118 ? 6.390 -0.328 -5.850 1.00 95.56 118 TYR A O 1
ATOM 920 N N . ARG A 1 119 ? 7.119 0.066 -7.931 1.00 95.31 119 ARG A N 1
ATOM 921 C CA . ARG A 1 119 ? 8.132 -0.999 -7.918 1.00 95.31 119 ARG A CA 1
ATOM 922 C C . ARG A 1 119 ? 9.431 -0.441 -7.318 1.00 95.31 119 ARG A C 1
ATOM 924 O O . ARG A 1 119 ? 9.799 0.666 -7.721 1.00 95.31 119 ARG A O 1
ATOM 931 N N . PRO A 1 120 ? 10.078 -1.129 -6.360 1.00 94.75 120 PRO A N 1
ATOM 932 C CA . PRO A 1 120 ? 11.330 -0.660 -5.777 1.00 94.75 120 PRO A CA 1
ATOM 933 C C . PRO A 1 120 ? 12.442 -0.629 -6.833 1.00 94.75 120 PRO A C 1
ATOM 935 O O . PRO A 1 120 ? 12.448 -1.424 -7.771 1.00 94.75 120 PRO A O 1
ATOM 938 N N . ASP A 1 121 ? 13.367 0.317 -6.683 1.00 93.06 121 ASP A N 1
ATOM 939 C CA . ASP A 1 121 ? 14.502 0.523 -7.583 1.00 93.06 121 ASP A CA 1
ATOM 940 C C . ASP A 1 121 ? 15.813 0.133 -6.881 1.00 93.06 121 ASP A C 1
ATOM 942 O O . ASP A 1 121 ? 16.030 0.491 -5.720 1.00 93.06 121 ASP A O 1
ATOM 946 N N . SER A 1 122 ? 16.706 -0.575 -7.579 1.00 92.62 122 SER A N 1
ATOM 947 C CA . SER A 1 122 ? 18.007 -1.018 -7.046 1.00 92.62 122 SER A CA 1
ATOM 948 C C . SER A 1 122 ? 18.951 0.122 -6.669 1.00 92.62 122 SER A C 1
ATOM 950 O O . SER A 1 122 ? 19.887 -0.094 -5.905 1.00 92.62 122 SER A O 1
ATOM 952 N N . SER A 1 123 ? 18.733 1.331 -7.192 1.00 92.69 123 SER A N 1
ATOM 953 C CA . SER A 1 123 ? 19.469 2.530 -6.778 1.00 92.69 123 SER A CA 1
ATOM 954 C C . SER A 1 123 ? 19.056 3.027 -5.389 1.00 92.69 123 SER A C 1
ATOM 956 O O . SER A 1 123 ? 19.860 3.658 -4.706 1.00 92.69 123 SER A O 1
ATOM 958 N N . GLU A 1 124 ? 17.838 2.713 -4.940 1.00 92.94 124 GLU A N 1
ATOM 959 C CA . GLU A 1 124 ? 17.273 3.191 -3.671 1.00 92.94 124 GLU A CA 1
ATOM 960 C C . GLU A 1 124 ? 17.209 2.097 -2.598 1.00 92.94 124 GLU A C 1
ATOM 962 O O . GLU A 1 124 ? 17.257 2.407 -1.406 1.00 92.94 124 GLU A O 1
ATOM 967 N N . TRP A 1 125 ? 17.131 0.830 -3.006 1.00 95.00 125 TRP A N 1
ATOM 968 C CA . TRP A 1 125 ? 16.937 -0.324 -2.128 1.00 95.00 125 TRP A CA 1
ATOM 969 C C . TRP A 1 125 ? 18.020 -1.386 -2.339 1.00 95.00 125 TRP A C 1
ATOM 971 O O . TRP A 1 125 ? 18.568 -1.536 -3.435 1.00 95.00 125 TRP A O 1
ATOM 981 N N . GLN A 1 126 ? 18.357 -2.104 -1.269 1.00 94.00 126 GLN A N 1
ATOM 982 C CA . GLN A 1 126 ? 19.187 -3.304 -1.343 1.00 94.00 126 GLN A CA 1
ATOM 983 C C . GLN A 1 126 ? 18.423 -4.457 -2.007 1.00 94.00 126 GLN A C 1
ATOM 985 O O . GLN A 1 126 ? 17.232 -4.350 -2.296 1.00 94.00 126 GLN A O 1
ATOM 990 N N . ASP A 1 127 ? 19.119 -5.566 -2.251 1.00 92.50 127 ASP A N 1
ATOM 991 C CA . ASP A 1 127 ? 18.591 -6.716 -2.998 1.00 92.50 127 ASP A CA 1
ATOM 992 C C . ASP A 1 127 ? 17.439 -7.434 -2.262 1.00 92.50 127 ASP A C 1
ATOM 994 O O . ASP A 1 127 ? 16.704 -8.215 -2.862 1.00 92.50 127 ASP A O 1
ATOM 998 N N . ASP A 1 128 ? 17.256 -7.145 -0.968 1.00 92.69 128 ASP A N 1
ATOM 999 C CA . ASP A 1 128 ? 16.117 -7.590 -0.159 1.00 92.69 128 ASP A CA 1
ATOM 1000 C C . ASP A 1 128 ? 14.825 -6.797 -0.431 1.00 92.69 128 ASP A C 1
ATOM 1002 O O . ASP A 1 128 ? 13.768 -7.159 0.084 1.00 92.69 128 ASP A O 1
ATOM 1006 N N . TRP A 1 129 ? 14.920 -5.710 -1.206 1.00 94.50 129 TRP A N 1
ATOM 1007 C CA . TRP A 1 129 ? 13.886 -4.706 -1.458 1.00 94.50 129 TRP A CA 1
ATOM 1008 C C . TRP A 1 129 ? 13.316 -4.020 -0.213 1.00 94.50 129 TRP A C 1
ATOM 1010 O O . TRP A 1 129 ? 12.380 -3.246 -0.334 1.00 94.50 129 TRP A O 1
ATOM 1020 N N . LYS A 1 130 ? 13.893 -4.234 0.971 1.00 93.62 130 LYS A N 1
ATOM 1021 C CA . LYS A 1 130 ? 13.392 -3.723 2.259 1.00 93.62 130 LYS A CA 1
ATOM 1022 C C . LYS A 1 130 ? 14.344 -2.727 2.898 1.00 93.62 130 LYS A C 1
ATOM 1024 O O . LYS A 1 130 ? 13.916 -1.862 3.655 1.00 93.62 130 LYS A O 1
ATOM 1029 N N . THR A 1 131 ? 15.635 -2.825 2.603 1.00 93.25 131 THR A N 1
ATOM 1030 C CA . THR A 1 131 ? 16.644 -1.968 3.219 1.00 93.25 131 THR A CA 1
ATOM 1031 C C . THR A 1 131 ? 16.987 -0.808 2.292 1.00 93.25 131 THR A C 1
ATOM 1033 O O . THR A 1 131 ? 17.452 -1.015 1.170 1.00 93.25 131 THR A O 1
ATOM 1036 N N . ARG A 1 132 ? 16.793 0.436 2.749 1.00 93.94 132 ARG A N 1
ATOM 1037 C CA . ARG A 1 132 ? 17.197 1.622 1.975 1.00 93.94 132 ARG A CA 1
ATOM 1038 C C . ARG A 1 132 ? 18.712 1.690 1.826 1.00 93.94 132 ARG A C 1
ATOM 1040 O O . ARG A 1 132 ? 19.458 1.459 2.779 1.00 93.94 132 ARG A O 1
ATOM 1047 N N . ARG A 1 133 ? 19.176 2.088 0.644 1.00 92.38 133 ARG A N 1
ATOM 1048 C CA . ARG A 1 133 ? 20.570 2.480 0.436 1.00 92.38 133 ARG A CA 1
ATOM 1049 C C . ARG A 1 133 ? 20.798 3.889 1.000 1.00 92.38 133 ARG A C 1
ATOM 1051 O O . ARG A 1 133 ? 19.912 4.743 0.889 1.00 92.38 133 ARG A O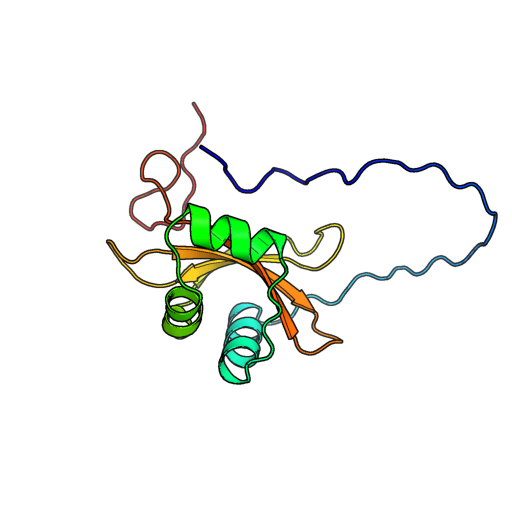 1
ATOM 1058 N N . PRO A 1 134 ? 21.961 4.156 1.615 1.00 88.88 134 PRO A N 1
ATOM 1059 C CA . PRO A 1 134 ? 22.307 5.503 2.044 1.00 88.88 134 PRO A CA 1
ATOM 1060 C C . PRO A 1 134 ? 22.396 6.420 0.822 1.00 88.88 134 PRO A C 1
ATOM 1062 O O . PRO A 1 134 ? 22.977 6.052 -0.199 1.00 88.88 134 PRO A O 1
ATOM 1065 N N . LYS A 1 135 ? 21.817 7.619 0.928 1.00 74.94 135 LYS A N 1
ATOM 1066 C CA . LYS A 1 135 ? 22.007 8.659 -0.087 1.00 74.94 135 LYS A CA 1
ATOM 1067 C C . LYS A 1 135 ? 23.458 9.132 0.004 1.00 74.94 135 LYS A C 1
ATOM 1069 O O . LYS A 1 135 ? 23.862 9.593 1.071 1.00 74.94 135 LYS A O 1
ATOM 1074 N N . GLN A 1 136 ? 24.220 8.946 -1.073 1.00 60.16 136 GLN A N 1
ATOM 1075 C CA . GLN A 1 136 ? 25.539 9.564 -1.234 1.00 60.16 136 GLN A CA 1
ATOM 1076 C C . GLN A 1 136 ? 25.414 11.068 -1.466 1.00 60.16 136 GLN A C 1
ATOM 1078 O O . GLN A 1 136 ? 24.384 11.492 -2.043 1.00 60.16 136 GLN A O 1
#

Sequence (136 aa):
MMNPPPNAAFGERRLTCQGEDRVTDKRLAPSDPIRFIQDCIRRGHVLWTYQVNMRLVGRFIPRTTILGAVETLELVEAYPEDKCLPSYLVLGGAGADALHVLVAVDVEGDNVRVVTAYRPDSSEWQDDWKTRRPKQ

Secondary structure (DSSP, 8-state):
--PPPS--------------------PPPPSSHHHHHHHHHHTT-EE--HHHHHHHHTTT--HHHHHHTGGG-EEEEEETT-SSS-EEEEEES-GGG-EEEEEEEETTTTEEEEEEEE---TTTB-TTSSSBPPP-

Radius of gyration: 16.26 Å; chains: 1; bounding box: 39×45×38 Å

pLDDT: mean 83.47, std 21.84, range [30.62, 98.19]

Foldseek 3Di:
DDDPDPADPPDDDDDDDDDDDPPPCLADDDPDNLVLQLVQLVVVQEDEDPVQVVQCVVQVHDVVLVSVQSVAWDFQDWDSPRPPATWTWIWGDDDPSTKTWIWGDHVVSSHIYTPYMHHQDVQQDPNRSRHGDDDD